Protein AF-K9W4Q4-F1 (afdb_monomer_lite)

Organism: NCBI:txid1173022

Sequence (88 aa):
MFIFLLPLKISKDVRNMTNYKFHDELSLAETAENLGKEAIKLGLIPSFVVRFFPDSRQFYIPDETKSEPLTPEEAYLQLKKLVEEAAK

Radius of gyration: 18.38 Å; chains: 1; bounding box: 34×55×40 Å

pLDDT: mean 71.85, std 15.83, range [40.53, 88.69]

Structure (mmCIF, N/CA/C/O backbone):
data_AF-K9W4Q4-F1
#
_entry.id   AF-K9W4Q4-F1
#
loop_
_atom_site.group_PDB
_atom_site.id
_atom_site.type_symbol
_atom_site.label_atom_id
_atom_site.label_alt_id
_atom_site.label_comp_id
_atom_site.label_asym_id
_atom_site.label_entity_id
_atom_site.label_seq_id
_atom_site.pdbx_PDB_ins_code
_atom_site.Cartn_x
_atom_site.Cartn_y
_atom_site.Cartn_z
_atom_site.occupancy
_atom_site.B_iso_or_equiv
_atom_site.auth_seq_id
_atom_site.auth_comp_id
_atom_site.auth_asym_id
_atom_site.auth_atom_id
_atom_site.pdbx_PDB_model_num
ATOM 1 N N . MET A 1 1 ? 17.486 49.948 25.296 1.00 46.69 1 MET A N 1
ATOM 2 C CA . MET A 1 1 ? 16.535 49.114 24.534 1.00 46.69 1 MET A CA 1
ATOM 3 C C . MET A 1 1 ? 17.333 47.985 23.892 1.00 46.69 1 MET A C 1
ATOM 5 O O . MET A 1 1 ? 17.970 48.207 22.876 1.00 46.69 1 MET A O 1
ATOM 9 N N . PHE A 1 2 ? 17.424 46.835 24.568 1.00 43.34 2 PHE A N 1
ATOM 10 C CA . PHE A 1 2 ? 17.909 45.580 23.970 1.00 43.34 2 PHE A CA 1
ATOM 11 C C . PHE A 1 2 ? 16.821 45.089 22.993 1.00 43.34 2 PHE A C 1
ATOM 13 O O . PHE A 1 2 ? 15.650 45.370 23.229 1.00 43.34 2 PHE A O 1
ATOM 20 N N . ILE A 1 3 ? 17.138 44.469 21.855 1.00 49.88 3 ILE A N 1
ATOM 21 C CA . ILE A 1 3 ? 17.304 43.013 21.727 1.00 49.88 3 ILE A CA 1
ATOM 22 C C . ILE A 1 3 ? 18.221 42.688 20.532 1.00 49.88 3 ILE A C 1
ATOM 24 O O . ILE A 1 3 ? 18.175 43.318 19.479 1.00 49.88 3 ILE A O 1
ATOM 28 N N . PHE A 1 4 ? 19.049 41.673 20.772 1.00 45.38 4 PHE A N 1
ATOM 29 C CA . PHE A 1 4 ? 19.998 40.995 19.896 1.00 45.38 4 PHE A CA 1
ATOM 30 C C . PHE A 1 4 ? 19.431 40.588 18.527 1.00 45.38 4 PHE A C 1
ATOM 32 O O . PHE A 1 4 ? 18.408 39.912 18.444 1.00 45.38 4 PHE A O 1
ATOM 39 N N . LEU A 1 5 ? 20.194 40.873 17.470 1.00 54.38 5 LEU A N 1
ATOM 40 C CA . LEU A 1 5 ? 20.067 40.220 16.171 1.00 54.38 5 LEU A CA 1
ATOM 41 C C . LEU A 1 5 ? 20.921 38.939 16.190 1.00 54.38 5 LEU A C 1
ATOM 43 O O . LEU A 1 5 ? 22.136 38.990 16.010 1.00 54.38 5 LEU A O 1
ATOM 47 N N . LEU A 1 6 ? 20.295 37.793 16.461 1.00 45.41 6 LEU A N 1
ATOM 48 C CA . LEU A 1 6 ? 20.918 36.472 16.328 1.00 45.41 6 LEU A CA 1
ATOM 49 C C . LEU A 1 6 ? 20.544 35.873 14.959 1.00 45.41 6 LEU A C 1
ATOM 51 O O . LEU A 1 6 ? 19.361 35.865 14.615 1.00 45.41 6 LEU A O 1
ATOM 55 N N . PRO A 1 7 ? 21.504 35.358 14.167 1.00 46.41 7 PRO A N 1
ATOM 56 C CA . PRO A 1 7 ? 21.199 34.682 12.911 1.00 46.41 7 PRO A CA 1
ATOM 57 C C . PRO A 1 7 ? 20.516 33.338 13.188 1.00 46.41 7 PRO A C 1
ATOM 59 O O . PRO A 1 7 ? 21.082 32.469 13.857 1.00 46.41 7 PRO A O 1
ATOM 62 N N . LEU A 1 8 ? 19.305 33.146 12.654 1.00 44.53 8 LEU A N 1
ATOM 63 C CA . LEU A 1 8 ? 18.582 31.879 12.746 1.00 44.53 8 LEU A CA 1
ATOM 64 C C . LEU A 1 8 ? 19.271 30.832 11.852 1.00 44.53 8 LEU A C 1
ATOM 66 O O . LEU A 1 8 ? 18.994 30.682 10.663 1.00 44.53 8 LEU A O 1
ATOM 70 N N . LYS A 1 9 ? 20.226 30.125 12.453 1.00 51.00 9 LYS A N 1
ATOM 71 C CA . LYS A 1 9 ? 20.876 28.924 11.939 1.00 51.00 9 LYS A CA 1
ATOM 72 C C . LYS A 1 9 ? 19.834 27.801 11.876 1.00 51.00 9 LYS A C 1
ATOM 74 O O . LYS A 1 9 ? 19.669 27.056 12.836 1.00 51.00 9 LYS A O 1
ATOM 79 N N . ILE A 1 10 ? 19.130 27.661 10.754 1.00 51.38 10 ILE A N 1
ATOM 80 C CA . ILE A 1 10 ? 18.354 26.444 10.478 1.00 51.38 10 ILE A CA 1
ATOM 81 C C . ILE A 1 10 ? 19.348 25.380 10.006 1.00 51.38 10 ILE A C 1
ATOM 83 O O . ILE A 1 10 ? 19.566 25.173 8.813 1.00 51.38 10 ILE A O 1
ATOM 87 N N . SER A 1 11 ? 19.990 24.718 10.967 1.00 48.81 11 SER A N 1
ATOM 88 C CA . SER A 1 11 ? 20.518 23.376 10.748 1.00 48.81 11 SER A CA 1
ATOM 89 C C . SER A 1 11 ? 19.312 22.460 10.562 1.00 48.81 11 SER A C 1
ATOM 91 O O . SER A 1 11 ? 18.681 22.051 11.533 1.00 48.81 11 SER A O 1
ATOM 93 N N . LYS A 1 12 ? 18.955 22.172 9.305 1.00 53.12 12 LYS A N 1
ATOM 94 C CA . LYS A 1 12 ? 18.156 20.989 8.987 1.00 53.12 12 LYS A CA 1
ATOM 95 C C . LYS A 1 12 ? 19.002 19.791 9.392 1.00 53.12 12 LYS A C 1
ATOM 97 O O . LYS A 1 12 ? 19.931 19.415 8.680 1.00 53.12 12 LYS A O 1
ATOM 102 N N . ASP A 1 13 ? 18.701 19.260 10.567 1.00 46.59 13 ASP A N 1
ATOM 103 C CA . ASP A 1 13 ? 19.172 17.972 11.047 1.00 46.59 13 ASP A CA 1
ATOM 104 C C . ASP A 1 13 ? 18.578 16.882 10.140 1.00 46.59 13 ASP A C 1
ATOM 106 O O . ASP A 1 13 ? 17.563 16.248 10.409 1.00 46.59 13 ASP A O 1
ATOM 110 N N . VAL A 1 14 ? 19.169 16.753 8.954 1.00 60.00 14 VAL A N 1
ATOM 111 C CA . VAL A 1 14 ? 19.083 15.551 8.139 1.00 60.00 14 VAL A CA 1
ATOM 112 C C . VAL A 1 14 ? 20.064 14.586 8.786 1.00 60.00 14 VAL A C 1
ATOM 114 O O . VAL A 1 14 ? 21.274 14.759 8.624 1.00 60.00 14 VAL A O 1
ATOM 117 N N . ARG A 1 15 ? 19.543 13.629 9.565 1.00 46.34 15 ARG A N 1
ATOM 118 C CA . ARG A 1 15 ? 20.020 12.234 9.709 1.00 46.34 15 ARG A CA 1
ATOM 119 C C . ARG A 1 15 ? 19.465 11.579 10.983 1.00 46.34 15 ARG A C 1
ATOM 121 O O . ARG A 1 15 ? 20.211 11.142 11.848 1.00 46.34 15 ARG A O 1
ATOM 128 N N . ASN A 1 16 ? 18.158 11.342 11.012 1.00 40.53 16 ASN A N 1
ATOM 129 C CA . ASN A 1 16 ? 17.640 10.137 11.658 1.00 40.53 16 ASN A CA 1
ATOM 130 C C . ASN A 1 16 ? 17.219 9.167 10.552 1.00 40.53 16 ASN A C 1
ATOM 132 O O . ASN A 1 16 ? 16.038 9.002 10.256 1.00 40.53 16 ASN A O 1
ATOM 136 N N . MET A 1 17 ? 18.226 8.548 9.919 1.00 45.41 17 MET A N 1
ATOM 137 C CA . MET A 1 17 ? 18.063 7.317 9.140 1.00 45.41 17 MET A CA 1
ATOM 138 C C . MET A 1 17 ? 17.582 6.239 10.110 1.00 45.41 17 MET A C 1
ATOM 140 O O . MET A 1 17 ? 18.362 5.483 10.688 1.00 45.41 17 MET A O 1
ATOM 144 N N . THR A 1 18 ? 16.278 6.247 10.370 1.00 47.09 18 THR A N 1
ATOM 145 C CA . THR A 1 18 ? 15.609 5.153 11.050 1.00 47.09 18 THR A CA 1
ATOM 146 C C . THR A 1 18 ? 15.824 3.915 10.195 1.00 47.09 18 THR A C 1
ATOM 148 O O . THR A 1 18 ? 15.725 3.947 8.971 1.00 47.09 18 THR A O 1
ATOM 151 N N . ASN A 1 19 ? 16.265 2.869 10.877 1.00 47.19 19 ASN A N 1
ATOM 152 C CA . ASN A 1 19 ? 16.762 1.605 10.366 1.00 47.19 19 ASN A CA 1
ATOM 153 C C . ASN A 1 19 ? 15.630 0.843 9.650 1.00 47.19 19 ASN A C 1
ATOM 155 O O . ASN A 1 19 ? 15.061 -0.111 10.178 1.00 47.19 19 ASN A O 1
ATOM 159 N N . TYR A 1 20 ? 15.222 1.328 8.482 1.00 52.34 20 TYR A N 1
ATOM 160 C CA . TYR A 1 20 ? 14.218 0.687 7.660 1.00 52.34 20 TYR A CA 1
ATOM 161 C C . TYR A 1 20 ? 14.882 -0.505 6.974 1.00 52.34 20 TYR A C 1
ATOM 163 O O . TYR A 1 20 ? 15.670 -0.346 6.048 1.00 52.34 20 TYR A O 1
ATOM 171 N N . LYS A 1 21 ? 14.586 -1.709 7.478 1.00 49.38 21 LYS A N 1
ATOM 172 C CA . LYS A 1 21 ? 15.003 -3.019 6.945 1.00 49.38 21 LYS A CA 1
ATOM 173 C C . LYS A 1 21 ? 14.398 -3.328 5.562 1.00 49.38 21 LYS A C 1
ATOM 175 O O . LYS A 1 21 ? 13.982 -4.453 5.307 1.00 49.38 21 LYS A O 1
ATOM 180 N N . PHE A 1 22 ? 14.316 -2.355 4.667 1.00 52.78 22 PHE A N 1
ATOM 181 C CA . PHE A 1 22 ? 13.965 -2.610 3.279 1.00 52.78 22 PHE A CA 1
ATOM 182 C C . PHE A 1 22 ? 15.277 -2.768 2.521 1.00 52.78 22 PHE A C 1
ATOM 184 O O . PHE A 1 22 ? 15.888 -1.797 2.094 1.00 52.78 22 PHE A O 1
ATOM 191 N N . HIS A 1 23 ? 15.762 -4.009 2.461 1.00 53.16 23 HIS A N 1
ATOM 192 C CA . HIS A 1 23 ? 16.970 -4.350 1.709 1.00 53.16 23 HIS A CA 1
ATOM 193 C C . HIS A 1 23 ? 16.733 -4.347 0.188 1.00 53.16 23 HIS A C 1
ATOM 195 O O . HIS A 1 23 ? 17.703 -4.317 -0.558 1.00 53.16 23 HIS A O 1
ATOM 201 N N . ASP A 1 24 ? 15.470 -4.275 -0.252 1.00 61.50 24 ASP A N 1
ATOM 202 C CA . ASP A 1 24 ? 15.063 -4.221 -1.653 1.00 61.50 24 ASP A CA 1
ATOM 203 C C . ASP A 1 24 ? 13.864 -3.270 -1.817 1.00 61.50 24 ASP A C 1
ATOM 205 O O . ASP A 1 24 ? 12.846 -3.432 -1.136 1.00 61.50 24 ASP A O 1
ATOM 209 N N . GLU A 1 25 ? 13.938 -2.306 -2.742 1.00 58.97 25 GLU A N 1
ATOM 210 C CA . GLU A 1 25 ? 12.809 -1.419 -3.109 1.00 58.97 25 GLU A CA 1
ATOM 211 C C . GLU A 1 25 ? 11.545 -2.217 -3.490 1.00 58.97 25 GLU A C 1
ATOM 213 O O . GLU A 1 25 ? 10.414 -1.794 -3.238 1.00 58.97 25 GLU A O 1
ATOM 218 N N . LEU A 1 26 ? 11.734 -3.427 -4.030 1.00 61.94 26 LEU A N 1
ATOM 219 C CA . LEU A 1 26 ? 10.677 -4.397 -4.320 1.00 61.94 26 LEU A CA 1
ATOM 220 C C . LEU A 1 26 ? 9.884 -4.800 -3.069 1.00 61.94 26 LEU A C 1
ATOM 222 O O . LEU A 1 26 ? 8.652 -4.792 -3.096 1.00 61.94 26 LEU A O 1
ATOM 226 N N . SER A 1 27 ? 10.583 -5.080 -1.967 1.00 74.38 27 SER A N 1
ATOM 227 C CA . SER A 1 27 ? 9.981 -5.484 -0.694 1.00 74.38 27 SER A CA 1
ATOM 228 C C . SER A 1 27 ? 9.179 -4.343 -0.065 1.00 74.38 27 SER A C 1
ATOM 230 O O . SER A 1 27 ? 8.100 -4.564 0.493 1.00 74.38 27 SER A O 1
ATOM 232 N N . LEU A 1 28 ? 9.661 -3.104 -0.205 1.00 79.19 28 LEU A N 1
ATOM 233 C CA . LEU A 1 28 ? 8.948 -1.919 0.265 1.00 79.19 28 LEU A CA 1
ATOM 234 C C . LEU A 1 28 ? 7.642 -1.711 -0.507 1.00 79.19 28 LEU A C 1
ATOM 236 O O . LEU A 1 28 ? 6.592 -1.524 0.105 1.00 79.19 28 LEU A O 1
ATOM 240 N N . ALA A 1 29 ? 7.690 -1.793 -1.836 1.00 81.19 29 ALA A N 1
ATOM 241 C CA . ALA A 1 29 ? 6.509 -1.629 -2.670 1.00 81.19 29 ALA A CA 1
ATOM 242 C C . ALA A 1 29 ? 5.454 -2.723 -2.424 1.00 81.19 29 ALA A C 1
ATOM 244 O O . ALA A 1 29 ? 4.263 -2.421 -2.380 1.00 81.19 29 ALA A O 1
ATOM 245 N N . GLU A 1 30 ? 5.871 -3.978 -2.225 1.00 83.44 30 GLU A N 1
ATOM 246 C CA . GLU A 1 30 ? 4.957 -5.059 -1.825 1.00 83.44 30 GLU A CA 1
ATOM 247 C C . GLU A 1 30 ? 4.353 -4.819 -0.437 1.00 83.44 30 GLU A C 1
ATOM 249 O O . GLU A 1 30 ? 3.160 -5.036 -0.223 1.00 83.44 30 GLU A O 1
ATOM 254 N N . THR A 1 31 ? 5.155 -4.327 0.510 1.00 85.19 31 THR A N 1
ATOM 255 C CA . THR A 1 31 ? 4.668 -4.004 1.856 1.00 85.19 31 THR A CA 1
ATOM 256 C C . THR A 1 31 ? 3.654 -2.857 1.817 1.00 85.19 31 THR A C 1
ATOM 258 O O . THR A 1 31 ? 2.604 -2.953 2.451 1.00 85.19 31 THR A O 1
ATOM 261 N N . ALA A 1 32 ? 3.920 -1.804 1.038 1.00 86.31 32 ALA A N 1
ATOM 262 C CA . ALA A 1 32 ? 2.987 -0.699 0.822 1.00 86.31 32 ALA A CA 1
ATOM 263 C C . ALA A 1 32 ? 1.676 -1.184 0.186 1.00 86.31 32 ALA A C 1
ATOM 265 O O . ALA A 1 32 ? 0.593 -0.792 0.616 1.00 86.31 32 ALA A O 1
ATOM 266 N N . GLU A 1 33 ? 1.753 -2.088 -0.794 1.00 86.88 33 GLU A N 1
ATOM 267 C CA . GLU A 1 33 ? 0.567 -2.678 -1.411 1.00 86.88 33 GLU A CA 1
ATOM 268 C C . GLU A 1 33 ? -0.269 -3.485 -0.405 1.00 86.88 33 GLU A C 1
ATOM 270 O O . GLU A 1 33 ? -1.497 -3.364 -0.377 1.00 86.88 33 GLU A O 1
ATOM 275 N N . ASN A 1 34 ? 0.381 -4.280 0.446 1.00 88.69 34 ASN A N 1
ATOM 276 C CA . ASN A 1 34 ? -0.302 -5.054 1.480 1.00 88.69 34 ASN A CA 1
ATOM 277 C C . ASN A 1 34 ? -0.987 -4.154 2.512 1.00 88.69 34 ASN A C 1
ATOM 279 O O . ASN A 1 34 ? -2.161 -4.373 2.810 1.00 88.69 34 ASN A O 1
ATOM 283 N N . LEU A 1 35 ? -0.310 -3.101 2.979 1.00 87.50 35 LEU A N 1
ATOM 284 C CA . LEU A 1 35 ? -0.911 -2.110 3.875 1.00 87.50 35 LEU A CA 1
ATOM 285 C C . LEU A 1 35 ? -2.093 -1.385 3.217 1.00 87.50 35 LEU A C 1
ATOM 287 O O . LEU A 1 35 ? -3.102 -1.145 3.870 1.00 87.50 35 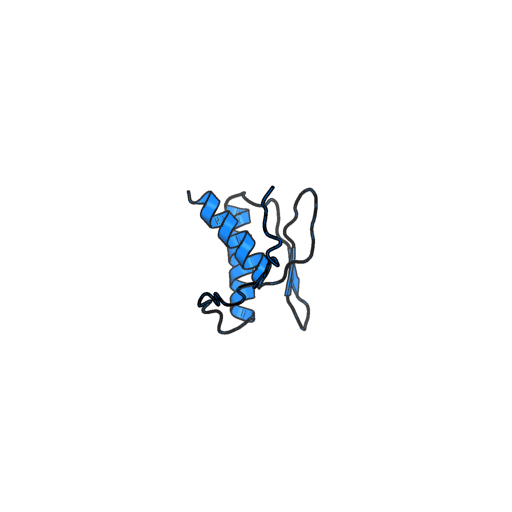LEU A O 1
ATOM 291 N N . GLY A 1 36 ? -2.017 -1.084 1.917 1.00 86.88 36 GLY A N 1
ATOM 292 C CA . GLY A 1 36 ? -3.123 -0.479 1.170 1.00 86.88 36 GLY A CA 1
ATOM 293 C C . GLY A 1 36 ? -4.348 -1.390 1.124 1.00 86.88 36 GLY A C 1
ATOM 294 O O . GLY A 1 36 ? -5.473 -0.954 1.370 1.00 86.88 36 GLY A O 1
ATOM 295 N N . LYS A 1 37 ? -4.133 -2.690 0.891 1.00 88.06 37 LYS A N 1
ATOM 296 C CA . LYS A 1 37 ? -5.198 -3.703 0.952 1.00 88.06 37 LYS A CA 1
ATOM 297 C C . LYS A 1 37 ? -5.786 -3.833 2.357 1.00 88.06 37 LYS A C 1
ATOM 299 O O . LYS A 1 37 ? -6.997 -4.001 2.484 1.00 88.06 37 LYS A O 1
ATOM 304 N N . GLU A 1 38 ? -4.962 -3.774 3.399 1.00 87.75 38 GLU A N 1
ATOM 305 C CA . GLU A 1 38 ? -5.433 -3.785 4.789 1.00 87.75 38 GLU A CA 1
ATOM 306 C C . GLU A 1 38 ? -6.250 -2.537 5.120 1.00 87.75 38 GLU A C 1
ATOM 308 O O . GLU A 1 38 ? -7.350 -2.663 5.652 1.00 87.75 38 GLU A O 1
ATOM 313 N N . ALA A 1 39 ? -5.787 -1.354 4.722 1.00 86.62 39 ALA A N 1
ATOM 314 C CA . ALA A 1 39 ? -6.508 -0.102 4.919 1.00 86.62 39 ALA A CA 1
ATOM 315 C C . ALA A 1 39 ? -7.881 -0.104 4.221 1.00 86.62 39 ALA A C 1
ATOM 317 O O . ALA A 1 39 ? -8.857 0.361 4.808 1.00 86.62 39 ALA A O 1
ATOM 318 N N . ILE A 1 40 ? -7.994 -0.693 3.020 1.00 87.25 40 ILE A N 1
ATOM 319 C CA . ILE A 1 40 ? -9.295 -0.910 2.359 1.00 87.25 40 ILE A CA 1
ATOM 320 C C . ILE A 1 40 ? -10.178 -1.850 3.185 1.00 87.25 40 ILE A C 1
ATOM 322 O O . ILE A 1 40 ? -11.350 -1.556 3.408 1.00 87.25 40 ILE A O 1
ATOM 326 N N . LYS A 1 41 ? -9.640 -2.989 3.642 1.00 86.75 41 LYS A N 1
ATOM 327 C CA . LYS A 1 41 ? -10.407 -3.969 4.435 1.00 86.75 41 LYS A CA 1
ATOM 328 C C . LYS A 1 41 ? -10.924 -3.379 5.744 1.00 86.75 41 LYS A C 1
ATOM 330 O O . LYS A 1 41 ? -12.018 -3.732 6.172 1.00 86.75 41 LYS A O 1
ATOM 335 N N . LEU A 1 42 ? -10.141 -2.499 6.361 1.00 85.56 42 LEU A N 1
ATOM 336 C CA . LEU A 1 42 ? -10.507 -1.773 7.574 1.00 85.56 42 LEU A CA 1
ATOM 337 C C . LEU A 1 42 ? -11.459 -0.594 7.299 1.00 85.56 42 LEU A C 1
ATOM 339 O O . LEU A 1 42 ? -11.942 0.021 8.244 1.00 85.56 42 LEU A O 1
ATOM 343 N N . GLY A 1 43 ? -11.748 -0.280 6.031 1.00 84.62 43 GLY A N 1
ATOM 344 C CA . GLY A 1 43 ? -12.619 0.830 5.642 1.00 84.62 43 GLY A CA 1
ATOM 345 C C . GLY A 1 43 ? -12.000 2.214 5.856 1.00 84.62 43 GLY A C 1
ATOM 346 O O . GLY A 1 43 ? -12.730 3.198 5.901 1.00 84.62 43 GLY A O 1
ATOM 347 N N . LEU A 1 44 ? -10.672 2.294 5.999 1.00 84.12 44 LEU A N 1
ATOM 348 C CA . LEU A 1 44 ? -9.939 3.544 6.243 1.00 84.12 44 LEU A CA 1
ATOM 349 C C . LEU A 1 44 ? -9.759 4.366 4.969 1.00 84.12 44 LEU A C 1
ATOM 351 O O . LEU A 1 44 ? -9.742 5.592 5.024 1.00 84.12 44 LEU A O 1
ATOM 355 N N . ILE A 1 45 ? -9.615 3.688 3.828 1.00 83.75 45 ILE A N 1
ATOM 356 C CA . ILE A 1 45 ? -9.515 4.320 2.512 1.00 83.75 45 ILE A CA 1
ATOM 357 C C . ILE A 1 45 ? -10.575 3.739 1.570 1.00 83.75 45 ILE A C 1
ATOM 359 O O . ILE A 1 45 ? -10.819 2.529 1.595 1.00 83.75 45 ILE A O 1
ATOM 363 N N . PRO A 1 46 ? -11.201 4.571 0.717 1.00 81.44 46 PRO A N 1
ATOM 364 C CA . PRO A 1 46 ? -12.276 4.120 -0.164 1.00 81.44 46 PRO A CA 1
ATOM 365 C C . PRO A 1 46 ? -11.763 3.265 -1.328 1.00 81.44 46 PRO A C 1
ATOM 367 O O . PRO A 1 46 ? -12.452 2.362 -1.798 1.00 81.44 46 PRO A O 1
ATOM 370 N N . SER A 1 47 ? -10.559 3.547 -1.827 1.00 82.25 47 SER A N 1
ATOM 371 C CA . SER A 1 47 ? -9.895 2.743 -2.854 1.00 82.25 47 SER A CA 1
ATOM 372 C C . SER A 1 47 ? -8.384 2.972 -2.828 1.00 82.25 47 SER A C 1
ATOM 374 O O . SER A 1 47 ? -7.888 3.815 -2.089 1.00 82.25 47 SER A O 1
ATOM 376 N N . PHE A 1 48 ? -7.640 2.175 -3.588 1.00 86.06 48 PHE A N 1
ATOM 377 C CA . PHE A 1 48 ? -6.183 2.234 -3.680 1.00 86.06 48 PHE A CA 1
ATOM 378 C C . PHE A 1 48 ? -5.773 1.752 -5.065 1.00 86.06 48 PHE A C 1
ATOM 380 O O . PHE A 1 48 ? -6.253 0.711 -5.522 1.00 86.06 48 PHE A O 1
ATOM 387 N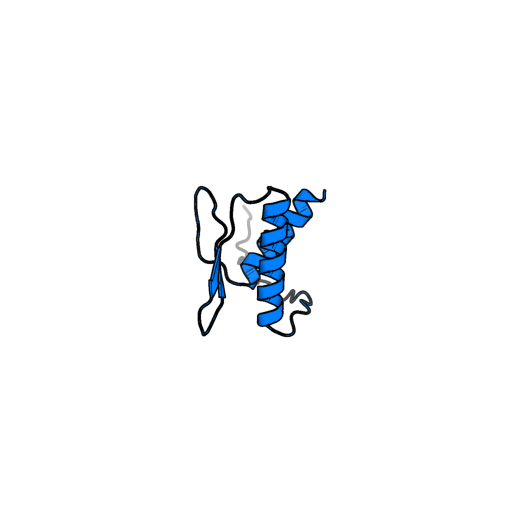 N . VAL A 1 49 ? -4.908 2.503 -5.744 1.00 84.62 49 VAL A N 1
ATOM 388 C CA . VAL A 1 49 ? -4.458 2.171 -7.100 1.00 84.62 49 VAL A CA 1
ATOM 389 C C . VAL A 1 49 ? -2.940 2.099 -7.131 1.00 84.62 49 VAL A C 1
ATOM 391 O O . VAL A 1 49 ? -2.250 3.038 -6.745 1.00 84.62 49 VAL A O 1
ATOM 394 N N . VAL A 1 50 ? -2.422 0.989 -7.653 1.00 85.62 50 VAL A N 1
ATOM 395 C CA . VAL A 1 50 ? -0.990 0.795 -7.897 1.00 85.62 50 VAL A CA 1
ATOM 396 C C . VAL A 1 50 ? -0.754 0.805 -9.398 1.00 85.62 50 VAL A C 1
ATOM 398 O O . VAL A 1 50 ? -1.342 0.014 -10.138 1.00 85.62 50 VAL A O 1
ATOM 401 N N . ARG A 1 51 ? 0.105 1.712 -9.862 1.00 84.31 51 ARG A N 1
ATOM 402 C CA . ARG A 1 51 ? 0.575 1.749 -11.246 1.00 84.31 51 ARG A CA 1
ATOM 403 C C . ARG A 1 51 ? 1.967 1.146 -11.325 1.00 84.31 51 ARG A C 1
ATOM 405 O O . ARG A 1 51 ? 2.908 1.645 -10.712 1.00 84.31 51 ARG A O 1
ATOM 412 N N . PHE A 1 52 ? 2.083 0.092 -12.121 1.00 81.81 52 PHE A N 1
ATOM 413 C CA . PHE A 1 52 ? 3.348 -0.563 -12.416 1.00 81.81 52 PHE A CA 1
ATOM 414 C C . PHE A 1 52 ? 3.956 0.064 -13.670 1.00 81.81 52 PHE A C 1
ATOM 416 O O . PHE A 1 52 ? 3.395 -0.059 -14.759 1.00 81.81 52 PHE A O 1
ATOM 423 N N . PHE A 1 53 ? 5.092 0.736 -13.514 1.00 80.31 53 PHE A N 1
ATOM 424 C CA . PHE A 1 53 ? 5.967 1.104 -14.621 1.00 80.31 53 PHE A CA 1
ATOM 425 C C . PHE A 1 53 ? 7.137 0.109 -14.689 1.00 80.31 53 PHE A C 1
ATOM 427 O O . PHE A 1 53 ? 7.441 -0.542 -13.688 1.00 80.31 53 PHE A O 1
ATOM 434 N N . PRO A 1 54 ? 7.805 -0.023 -15.849 1.00 74.94 54 PRO A N 1
ATOM 435 C CA . PRO A 1 54 ? 8.984 -0.882 -15.982 1.00 74.94 54 PRO A CA 1
ATOM 436 C C . PRO A 1 54 ? 10.106 -0.510 -15.004 1.00 74.94 54 PRO A C 1
ATOM 438 O O . PRO A 1 54 ? 10.778 -1.395 -14.485 1.00 74.94 54 PRO A O 1
ATOM 441 N N . ASP A 1 55 ? 10.246 0.789 -14.719 1.00 75.12 55 ASP A N 1
ATOM 442 C CA . ASP A 1 55 ? 11.350 1.339 -13.925 1.00 75.12 55 ASP A CA 1
ATOM 443 C C . ASP A 1 55 ? 10.940 1.745 -12.499 1.00 75.12 55 ASP A C 1
ATOM 445 O O . ASP A 1 55 ? 11.793 2.032 -11.668 1.00 75.12 55 ASP A O 1
ATOM 449 N N . SER A 1 56 ? 9.639 1.830 -12.198 1.00 71.62 56 SER A N 1
ATOM 450 C CA . SER A 1 56 ? 9.152 2.290 -10.888 1.00 71.62 56 SER A CA 1
ATOM 451 C C . SER A 1 56 ? 7.706 1.875 -10.619 1.00 71.62 56 SER A C 1
ATOM 453 O O . SER A 1 56 ? 6.960 1.481 -11.514 1.00 71.62 56 SER A O 1
ATOM 455 N N . ARG A 1 57 ? 7.275 1.975 -9.362 1.00 81.19 57 ARG A N 1
ATOM 456 C CA . ARG A 1 57 ? 5.871 1.801 -8.978 1.00 81.19 57 ARG A CA 1
ATOM 457 C C . ARG A 1 57 ? 5.353 3.111 -8.412 1.00 81.19 57 ARG A C 1
ATOM 459 O O . ARG A 1 57 ? 6.019 3.726 -7.587 1.00 81.19 57 ARG A O 1
ATOM 466 N N . GLN A 1 58 ? 4.176 3.524 -8.862 1.00 84.25 58 GLN A N 1
ATOM 467 C CA . GLN A 1 58 ? 3.490 4.701 -8.339 1.00 84.25 58 GLN A CA 1
ATOM 468 C C . GLN A 1 58 ? 2.229 4.271 -7.615 1.00 84.25 58 GLN A C 1
ATOM 470 O O . GLN A 1 58 ? 1.461 3.437 -8.103 1.00 84.25 58 GLN A O 1
ATOM 475 N N . PHE A 1 59 ? 2.010 4.876 -6.463 1.00 85.00 59 PHE A N 1
ATOM 476 C CA . PHE A 1 59 ? 0.891 4.580 -5.595 1.00 85.00 59 PHE A CA 1
ATOM 477 C C . PHE A 1 59 ? -0.062 5.763 -5.585 1.00 85.00 59 PHE A C 1
ATOM 479 O O . PHE A 1 59 ? 0.357 6.912 -5.517 1.00 85.00 59 PHE A O 1
ATOM 486 N N . TYR A 1 60 ? -1.354 5.481 -5.663 1.00 83.06 60 TYR A N 1
ATOM 487 C CA . TYR A 1 60 ? -2.392 6.496 -5.624 1.00 83.06 60 TYR A CA 1
ATOM 488 C C . TYR A 1 60 ? -3.391 6.128 -4.542 1.00 83.06 60 TYR A C 1
ATOM 490 O O . TYR A 1 60 ? -4.056 5.088 -4.608 1.00 83.06 60 TYR A O 1
ATOM 498 N N . ILE A 1 61 ? -3.490 7.013 -3.557 1.00 80.50 61 ILE A N 1
ATOM 499 C CA . ILE A 1 61 ? -4.527 6.982 -2.539 1.00 80.50 61 ILE A CA 1
ATOM 500 C C . ILE A 1 61 ? -5.519 8.087 -2.929 1.00 80.50 61 ILE A C 1
ATOM 502 O O . ILE A 1 61 ? -5.132 9.254 -2.980 1.00 80.50 61 ILE A O 1
ATOM 506 N N . PRO A 1 62 ? -6.759 7.734 -3.289 1.00 70.06 62 PRO A N 1
ATOM 507 C CA . PRO A 1 62 ? -7.784 8.693 -3.631 1.00 70.06 62 PRO A CA 1
ATOM 508 C C . PRO A 1 62 ? -8.248 9.415 -2.373 1.00 70.06 62 PRO A C 1
ATOM 510 O O . PRO A 1 62 ? -8.948 8.846 -1.538 1.00 70.06 62 PRO A O 1
ATOM 513 N N . ASP A 1 63 ? -7.845 10.674 -2.274 1.00 68.38 63 ASP A N 1
ATOM 514 C CA . ASP A 1 63 ? -8.379 11.654 -1.338 1.00 68.38 63 ASP A CA 1
ATOM 515 C C . ASP A 1 63 ? -9.330 12.608 -2.080 1.00 68.38 63 ASP A C 1
ATOM 517 O O . ASP A 1 63 ? -9.157 12.861 -3.278 1.00 68.38 63 ASP A O 1
ATOM 521 N N . GLU A 1 64 ? -10.325 13.153 -1.377 1.00 58.3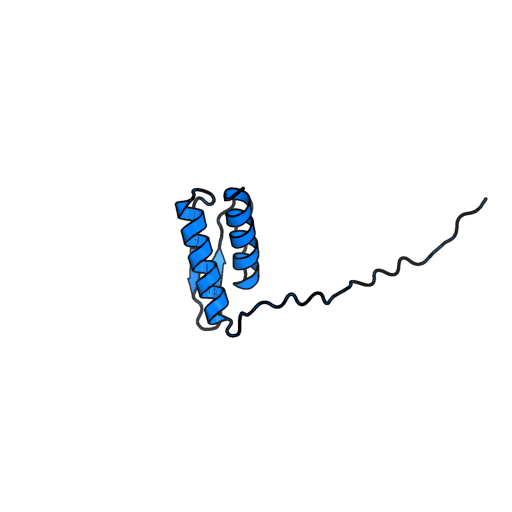1 64 GLU A N 1
ATOM 522 C CA . GLU A 1 64 ? -11.340 14.055 -1.941 1.00 58.31 64 GLU A CA 1
ATOM 523 C C . GLU A 1 64 ? -10.740 15.327 -2.561 1.00 58.31 64 GLU A C 1
ATOM 525 O O . GLU A 1 64 ? -11.381 15.969 -3.394 1.00 58.31 64 GLU A O 1
ATOM 530 N N . THR A 1 65 ? -9.507 15.695 -2.189 1.00 59.19 65 THR A N 1
ATOM 531 C CA . THR A 1 65 ? -8.894 16.960 -2.622 1.00 59.19 65 THR A CA 1
ATOM 532 C C . THR A 1 65 ? -7.613 16.826 -3.440 1.00 59.19 65 THR A C 1
ATOM 534 O O . THR A 1 65 ? -7.348 17.706 -4.264 1.00 59.19 65 THR A O 1
ATOM 537 N N . LYS A 1 66 ? -6.816 15.759 -3.272 1.00 56.94 66 LYS A N 1
ATOM 538 C CA . LYS A 1 66 ? -5.565 15.552 -4.025 1.00 56.94 66 LYS A CA 1
ATOM 539 C C . LYS A 1 66 ? -5.230 14.070 -4.173 1.00 56.94 66 LYS A C 1
ATOM 541 O O . LYS A 1 66 ? -5.005 13.383 -3.190 1.00 56.94 66 LYS A O 1
ATOM 546 N N . SER A 1 67 ? -5.119 13.598 -5.412 1.00 63.47 67 SER A N 1
ATOM 547 C CA . SER A 1 67 ? -4.550 12.280 -5.736 1.00 63.47 67 SER A CA 1
ATOM 548 C C . SER A 1 67 ? -3.230 12.470 -6.476 1.00 63.47 67 SER A C 1
ATOM 550 O O . SER A 1 67 ? -3.154 12.300 -7.695 1.00 63.47 67 SER A O 1
ATOM 552 N N . GLU A 1 68 ? -2.203 12.908 -5.752 1.00 75.81 68 GLU A N 1
ATOM 553 C CA . GLU A 1 68 ? -0.848 12.976 -6.299 1.00 75.81 68 GLU A CA 1
ATOM 554 C C . GLU A 1 68 ? -0.212 11.573 -6.293 1.00 75.81 68 GLU A C 1
ATOM 556 O O . GLU A 1 68 ? -0.503 10.776 -5.396 1.00 75.81 68 GLU A O 1
ATOM 561 N N . PRO A 1 69 ? 0.611 11.230 -7.301 1.00 80.25 69 PRO A N 1
ATOM 562 C CA . PRO A 1 69 ? 1.370 9.984 -7.292 1.00 80.25 69 PRO A CA 1
ATOM 563 C C . PRO A 1 69 ? 2.343 9.975 -6.115 1.00 80.25 69 PRO A C 1
ATOM 565 O O . PRO A 1 69 ? 3.227 10.824 -6.040 1.00 80.25 69 PRO A O 1
ATOM 568 N N . LEU A 1 70 ? 2.202 8.986 -5.242 1.00 83.50 70 LEU A N 1
ATOM 569 C CA . LEU A 1 70 ? 3.103 8.727 -4.127 1.00 83.50 70 LEU A CA 1
ATOM 570 C C . LEU A 1 70 ? 4.175 7.723 -4.546 1.00 83.50 70 LEU A C 1
ATOM 572 O O . LEU A 1 70 ? 3.905 6.769 -5.293 1.00 83.50 70 LEU A O 1
ATOM 576 N N . THR A 1 71 ? 5.385 7.909 -4.028 1.00 84.44 71 THR A N 1
ATOM 577 C CA . THR A 1 71 ? 6.438 6.894 -4.142 1.00 84.44 71 THR A CA 1
ATOM 578 C C . THR A 1 71 ? 6.147 5.705 -3.208 1.00 84.44 71 THR A C 1
ATOM 580 O O . THR A 1 71 ? 5.320 5.823 -2.294 1.00 84.44 71 THR A O 1
ATOM 583 N N . PRO A 1 72 ? 6.790 4.536 -3.405 1.00 81.62 72 PRO A N 1
ATOM 584 C CA . PRO A 1 72 ? 6.630 3.389 -2.507 1.00 81.62 72 PRO A CA 1
ATOM 585 C C . PRO A 1 72 ? 6.868 3.730 -1.028 1.00 81.62 72 PRO A C 1
ATOM 587 O O . PRO A 1 72 ? 6.150 3.247 -0.151 1.00 81.62 72 PRO A O 1
ATOM 590 N N . GLU A 1 73 ? 7.846 4.592 -0.750 1.00 83.12 73 GLU A N 1
ATOM 591 C CA . GLU A 1 73 ? 8.215 5.048 0.592 1.00 83.12 73 GLU A CA 1
ATOM 592 C C . GLU A 1 73 ? 7.108 5.895 1.220 1.00 83.12 73 GLU A C 1
ATOM 594 O O . GLU A 1 73 ? 6.721 5.675 2.371 1.00 83.12 73 GLU A O 1
ATOM 599 N N . GLU A 1 74 ? 6.594 6.866 0.466 1.00 84.50 74 GLU A N 1
ATOM 600 C CA . GLU A 1 74 ? 5.550 7.775 0.933 1.00 84.50 74 GLU A CA 1
ATOM 601 C C . GLU A 1 74 ? 4.245 7.025 1.184 1.00 84.50 74 GLU A C 1
ATOM 603 O O . GLU A 1 74 ? 3.619 7.203 2.232 1.00 84.50 74 GLU A O 1
ATOM 608 N N . ALA A 1 75 ? 3.875 6.135 0.260 1.00 85.62 75 ALA A N 1
ATOM 609 C CA . ALA A 1 75 ? 2.702 5.286 0.399 1.00 85.62 75 ALA A CA 1
ATOM 610 C C . ALA A 1 75 ? 2.810 4.396 1.641 1.00 85.62 75 ALA A C 1
ATOM 612 O O . ALA A 1 75 ? 1.874 4.337 2.437 1.00 85.62 75 ALA A O 1
ATOM 613 N N . TYR A 1 76 ? 3.966 3.759 1.857 1.00 86.88 76 TYR A N 1
ATOM 614 C CA . TYR A 1 76 ? 4.208 2.944 3.044 1.00 86.88 76 TYR A CA 1
ATOM 615 C C . TYR A 1 76 ? 4.047 3.753 4.338 1.00 86.88 76 TYR A C 1
ATOM 617 O O . TYR A 1 76 ? 3.341 3.316 5.244 1.00 86.88 76 TYR A O 1
ATOM 625 N N . LEU A 1 77 ? 4.660 4.937 4.433 1.00 86.62 77 LEU A N 1
ATOM 626 C CA . LEU A 1 77 ? 4.572 5.776 5.632 1.00 86.62 77 LEU A CA 1
ATOM 627 C C . LEU A 1 77 ? 3.140 6.239 5.918 1.00 86.62 77 LEU A C 1
ATOM 629 O O . LEU A 1 77 ? 2.703 6.177 7.069 1.00 86.62 77 LEU A O 1
ATOM 633 N N . GLN A 1 78 ? 2.409 6.684 4.893 1.00 85.81 78 GLN A N 1
ATOM 634 C CA . GLN A 1 78 ? 1.022 7.125 5.051 1.00 85.81 78 GLN A CA 1
ATOM 635 C C . GLN A 1 78 ? 0.109 5.974 5.472 1.00 85.81 78 GLN A C 1
ATOM 637 O O . GLN A 1 78 ? -0.606 6.089 6.465 1.00 85.81 78 GLN A O 1
ATOM 642 N N . LEU A 1 79 ? 0.163 4.849 4.756 1.00 85.19 79 LEU A N 1
ATOM 643 C CA . LEU A 1 79 ? -0.691 3.694 5.027 1.00 85.19 79 LEU A CA 1
ATOM 644 C C . LEU A 1 79 ? -0.383 3.077 6.387 1.00 85.19 79 LEU A C 1
ATOM 646 O O . LEU A 1 79 ? -1.303 2.763 7.138 1.00 85.19 79 LEU A O 1
ATOM 650 N N . LYS A 1 80 ? 0.900 2.966 6.744 1.00 86.56 80 LYS A N 1
ATOM 651 C CA . LYS A 1 80 ? 1.306 2.496 8.068 1.00 86.56 80 LYS A CA 1
ATOM 652 C C . LYS A 1 80 ? 0.711 3.374 9.165 1.00 86.56 80 LYS A C 1
ATOM 654 O O . LYS A 1 80 ? 0.142 2.845 10.113 1.00 86.56 80 LYS A O 1
ATOM 659 N N . LYS A 1 81 ? 0.804 4.699 9.019 1.00 87.25 81 LYS A N 1
ATOM 660 C CA . LYS A 1 81 ? 0.238 5.641 9.988 1.00 87.25 81 LYS A CA 1
ATOM 661 C C . LYS A 1 81 ? -1.281 5.478 10.112 1.00 87.25 81 LYS A C 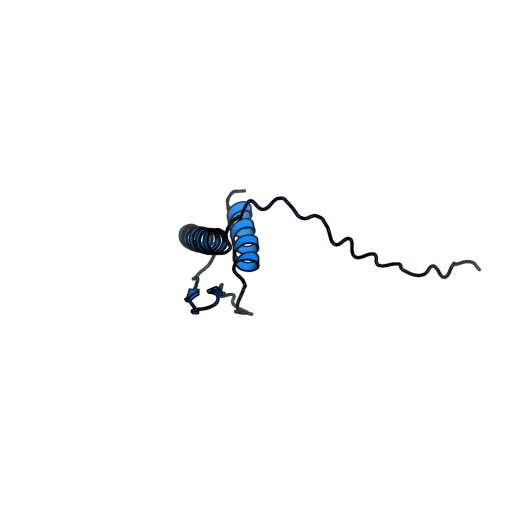1
ATOM 663 O O . LYS A 1 81 ? -1.775 5.418 11.229 1.00 87.25 81 LYS A O 1
ATOM 668 N N . LEU A 1 82 ? -2.000 5.350 8.994 1.00 84.19 82 LEU A N 1
ATOM 669 C CA . LEU A 1 82 ? -3.454 5.138 8.994 1.00 84.19 82 LEU A CA 1
ATOM 670 C C . LEU A 1 82 ? -3.851 3.843 9.714 1.00 84.19 82 LEU A C 1
ATOM 672 O O . LEU A 1 82 ? -4.769 3.845 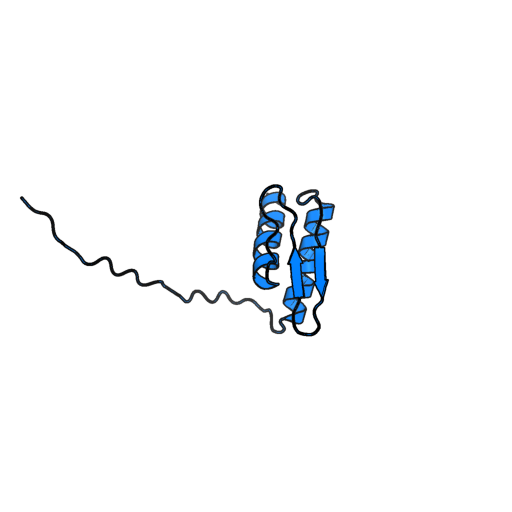10.531 1.00 84.19 82 LEU A O 1
ATOM 676 N N . VAL A 1 83 ? -3.149 2.741 9.439 1.00 83.06 83 VAL A N 1
ATOM 677 C CA . VAL A 1 83 ? -3.413 1.444 10.081 1.00 83.06 83 VAL A CA 1
ATOM 678 C C . VAL A 1 83 ? -3.086 1.489 11.580 1.00 83.06 83 VAL A C 1
ATOM 680 O O . VAL A 1 83 ? -3.857 0.973 12.386 1.00 83.06 83 VAL A O 1
ATOM 683 N N . GLU A 1 84 ? -1.986 2.136 11.976 1.00 86.88 84 GLU A N 1
ATOM 684 C CA . GLU A 1 84 ? -1.627 2.324 13.390 1.00 86.88 84 GLU A CA 1
ATOM 685 C C . GLU A 1 84 ? -2.627 3.221 14.138 1.00 86.88 84 GLU A C 1
ATOM 687 O O . GLU A 1 84 ? -2.955 2.939 15.289 1.00 86.88 84 GLU A O 1
ATOM 692 N N . GLU A 1 85 ? -3.136 4.279 13.499 1.00 84.69 85 GLU A N 1
ATOM 693 C CA . GLU A 1 85 ? -4.176 5.147 14.067 1.00 84.69 85 GLU A CA 1
ATOM 694 C C . GLU A 1 85 ? -5.512 4.413 14.234 1.00 84.69 85 GLU A C 1
ATOM 696 O O . GLU A 1 85 ? -6.203 4.640 15.222 1.00 84.69 85 GLU A O 1
ATOM 701 N N . ALA A 1 86 ? -5.853 3.504 13.319 1.00 79.44 86 ALA A N 1
ATOM 702 C CA . ALA A 1 86 ? -7.066 2.691 13.397 1.00 79.44 86 ALA A CA 1
ATOM 703 C C . ALA A 1 86 ? -6.999 1.562 14.438 1.00 79.44 86 ALA A C 1
ATOM 705 O O . ALA A 1 86 ? -8.033 1.102 14.917 1.00 79.44 86 ALA A O 1
ATOM 706 N N . ALA A 1 87 ? -5.796 1.088 14.770 1.00 72.62 87 ALA A N 1
ATOM 707 C CA . ALA A 1 87 ? -5.583 0.053 15.781 1.00 72.62 87 ALA A CA 1
ATOM 708 C C . ALA A 1 87 ? -5.642 0.585 17.228 1.00 72.62 87 ALA A C 1
ATOM 710 O O . ALA A 1 87 ? -5.489 -0.198 18.170 1.00 72.62 87 ALA A O 1
ATOM 711 N N . LYS A 1 88 ? -5.809 1.900 17.402 1.00 58.34 88 LYS A N 1
ATOM 712 C CA . LYS A 1 88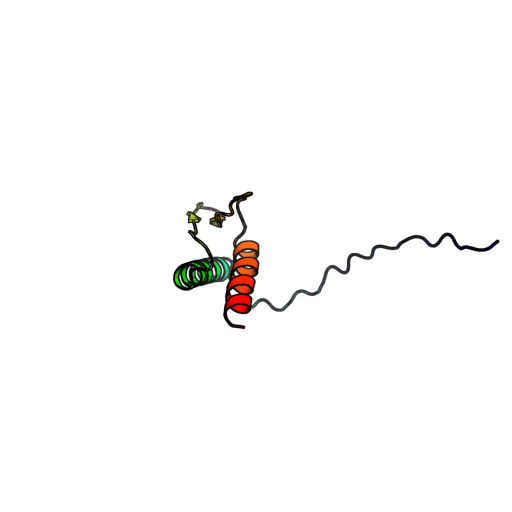 ? -5.797 2.597 18.689 1.00 58.34 88 LYS A CA 1
ATOM 713 C C . LYS A 1 88 ? -7.206 2.839 19.221 1.00 58.34 88 LYS A C 1
ATOM 715 O O . LYS A 1 88 ? -7.370 2.690 20.452 1.00 58.34 88 LYS A O 1
#

Foldseek 3Di:
DDDDDDDPPPPPPPDPPPPPPCPDLVVLLVLLVVLQVVCVVLVVAVHKDWDDDPVAIWIFGDDPPDTDTDGSVRSNVVSVVSVVVSVD

Secondary structure (DSSP, 8-state):
----------------------SSHHHHHHHHHHHHHHHHHTTSSS--EEEE-SS-EEEE---SS--PPBPHHHHHHHHHHHHHHHT-